Protein AF-A0A957IRU2-F1 (afdb_monomer_lite)

Foldseek 3Di:
DDDDFDWDQDPVRDTDTPDDDDDDPPDDDDDDDDPPDCDVVNVVVVVVCCVVCCVPCVDPVNVVVVVVVVPDPDD

pLDDT: mean 79.41, std 8.33, range [57.31, 92.06]

Sequence (75 aa):
MLQTFRGIIDQNGKLRILEPVSLPKSRQVIITILDDEPTDELLNLALLSEPALAREWETAEEDEAWSHLAQLPSL

Structure (mmCIF, N/CA/C/O backbone):
data_AF-A0A957IRU2-F1
#
_entry.id   AF-A0A957IRU2-F1
#
loop_
_atom_site.group_PDB
_atom_site.id
_atom_site.type_symbol
_atom_site.label_atom_id
_atom_site.label_alt_id
_atom_site.label_comp_id
_atom_site.label_asym_id
_atom_site.label_entity_id
_atom_site.label_seq_id
_atom_site.pdbx_PDB_ins_code
_atom_site.Cartn_x
_atom_site.Cartn_y
_atom_site.Cartn_z
_atom_site.occupancy
_atom_site.B_iso_or_equiv
_atom_site.auth_seq_id
_atom_site.auth_comp_id
_atom_site.auth_asym_id
_atom_site.auth_atom_id
_atom_site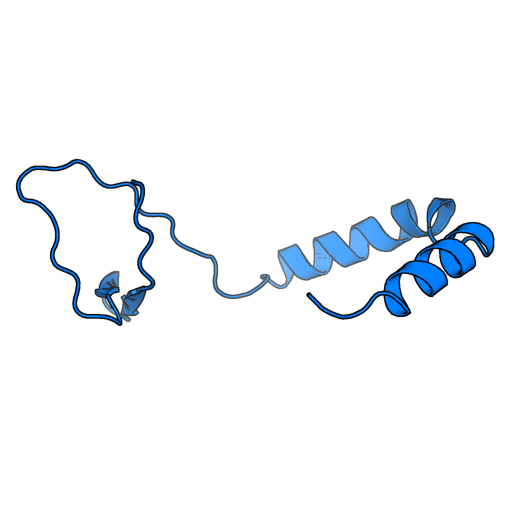.pdbx_PDB_model_num
ATOM 1 N N . MET A 1 1 ? -16.692 14.724 3.643 1.00 70.94 1 MET A N 1
ATOM 2 C CA . MET A 1 1 ? -15.380 14.651 2.967 1.00 70.94 1 MET A CA 1
ATOM 3 C C . MET A 1 1 ? -14.768 13.292 3.245 1.00 70.94 1 MET A C 1
ATOM 5 O O . MET A 1 1 ? -14.929 12.800 4.359 1.00 70.94 1 MET A O 1
ATOM 9 N N . LEU A 1 2 ? -14.139 12.682 2.240 1.00 76.06 2 LEU A N 1
ATOM 10 C CA . LEU A 1 2 ? -13.331 11.474 2.415 1.00 76.06 2 LEU A CA 1
ATOM 11 C C . LEU A 1 2 ? -12.018 11.864 3.099 1.00 76.06 2 LEU A C 1
ATOM 13 O O . LEU A 1 2 ? -11.467 12.921 2.802 1.00 76.06 2 LEU A O 1
ATOM 17 N N . GLN A 1 3 ? -11.567 11.043 4.041 1.00 79.00 3 GLN A N 1
ATOM 18 C CA . GLN A 1 3 ? -10.301 11.231 4.741 1.00 79.00 3 GLN A CA 1
ATOM 19 C C . GLN A 1 3 ? -9.475 9.967 4.547 1.00 79.00 3 GLN A C 1
ATOM 21 O O . GLN A 1 3 ? -9.974 8.869 4.795 1.00 79.00 3 GLN A O 1
ATOM 26 N N . THR A 1 4 ? -8.238 10.138 4.099 1.00 84.81 4 THR A N 1
ATOM 27 C CA . THR A 1 4 ? -7.280 9.050 3.904 1.00 84.81 4 THR A CA 1
ATOM 28 C C . THR A 1 4 ? -6.170 9.222 4.923 1.00 84.81 4 THR A C 1
ATOM 30 O O . THR A 1 4 ? -5.632 10.317 5.066 1.00 84.81 4 THR A O 1
ATOM 33 N N . PHE A 1 5 ? -5.830 8.146 5.624 1.00 86.25 5 PHE A N 1
ATOM 34 C CA . PHE A 1 5 ? -4.790 8.147 6.646 1.00 86.25 5 PHE A CA 1
ATOM 35 C C . PHE A 1 5 ? -3.714 7.145 6.266 1.00 86.25 5 PHE A C 1
ATOM 37 O O . 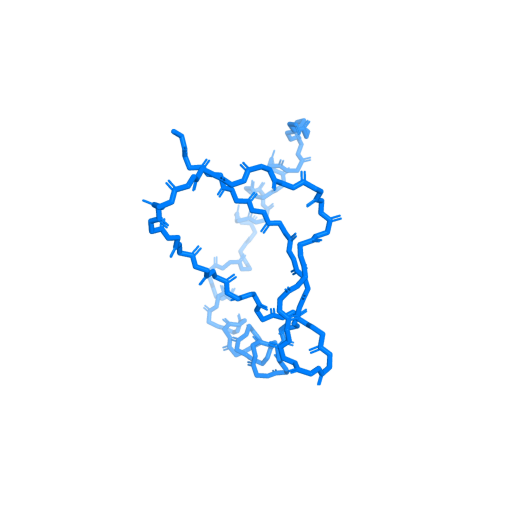PHE A 1 5 ? -4.032 6.045 5.811 1.00 86.25 5 PHE A O 1
ATOM 44 N N . ARG A 1 6 ? -2.447 7.511 6.470 1.00 83.69 6 ARG A N 1
ATOM 45 C CA . ARG A 1 6 ? -1.337 6.573 6.304 1.00 83.69 6 ARG A CA 1
ATOM 46 C C . ARG A 1 6 ? -1.135 5.758 7.574 1.00 83.69 6 ARG A C 1
ATOM 48 O O . ARG A 1 6 ? -1.160 6.273 8.695 1.00 83.69 6 ARG A O 1
ATOM 55 N N . GLY A 1 7 ? -0.933 4.466 7.374 1.00 88.31 7 GLY A N 1
ATOM 56 C CA . GLY A 1 7 ? -0.640 3.514 8.426 1.00 88.31 7 GLY A CA 1
ATOM 57 C C . GLY A 1 7 ? 0.299 2.439 7.915 1.00 88.31 7 GLY A C 1
ATOM 58 O O . GLY A 1 7 ? 0.409 2.234 6.711 1.00 88.31 7 GLY A O 1
ATOM 59 N N . ILE A 1 8 ? 0.970 1.776 8.845 1.00 88.94 8 ILE A N 1
ATOM 60 C CA . ILE A 1 8 ? 1.875 0.663 8.568 1.00 88.94 8 ILE A CA 1
ATOM 61 C C . ILE A 1 8 ? 1.266 -0.588 9.192 1.00 88.94 8 ILE A C 1
ATOM 63 O O . ILE A 1 8 ? 0.711 -0.532 10.296 1.00 88.94 8 ILE A O 1
ATOM 67 N N . ILE A 1 9 ? 1.346 -1.710 8.486 1.00 88.12 9 ILE A N 1
ATOM 68 C CA . ILE A 1 9 ? 1.006 -3.022 9.032 1.00 88.12 9 ILE A CA 1
ATOM 69 C C . ILE A 1 9 ? 2.253 -3.558 9.735 1.00 88.12 9 ILE A C 1
ATOM 71 O O . ILE A 1 9 ? 3.317 -3.661 9.131 1.00 88.12 9 ILE A O 1
ATOM 75 N N . ASP A 1 10 ? 2.146 -3.845 11.031 1.00 87.31 10 ASP A N 1
ATOM 76 C CA . ASP A 1 10 ? 3.267 -4.412 11.778 1.00 87.31 10 ASP A CA 1
ATOM 77 C C . ASP A 1 10 ? 3.497 -5.899 11.453 1.00 87.31 10 ASP A C 1
ATOM 79 O O . ASP A 1 10 ? 2.686 -6.558 10.805 1.00 87.31 10 ASP A O 1
ATOM 83 N N . GLN A 1 11 ? 4.599 -6.452 11.961 1.00 88.00 11 GLN A N 1
ATOM 84 C CA . GLN A 1 11 ? 4.971 -7.863 11.787 1.00 88.00 11 GLN A CA 1
ATOM 85 C C . GLN A 1 11 ? 3.921 -8.876 12.283 1.00 88.00 11 GLN A C 1
ATOM 87 O O . GLN A 1 11 ? 4.004 -10.054 11.952 1.00 88.00 11 GLN A O 1
ATOM 92 N N . ASN A 1 12 ? 2.950 -8.443 13.091 1.00 92.06 12 ASN A N 1
ATOM 93 C CA . ASN A 1 12 ? 1.863 -9.285 13.587 1.00 92.06 12 ASN A CA 1
ATOM 94 C C . ASN A 1 12 ? 0.581 -9.109 12.752 1.00 92.06 12 ASN A C 1
ATOM 96 O O . ASN A 1 12 ? -0.476 -9.607 13.143 1.00 92.06 12 ASN A O 1
ATOM 100 N N . GLY A 1 13 ? 0.648 -8.374 11.638 1.00 86.88 13 GLY A N 1
ATOM 101 C CA . GLY A 1 13 ? -0.492 -8.083 10.773 1.00 86.88 13 GLY A CA 1
ATOM 102 C C . GLY A 1 13 ? -1.420 -6.997 11.320 1.00 86.88 13 GLY A C 1
ATOM 103 O O . GLY A 1 13 ? -2.563 -6.887 10.874 1.00 86.88 13 GLY A O 1
ATOM 104 N N . LYS A 1 14 ? -0.982 -6.196 12.301 1.00 90.06 14 LYS A N 1
ATOM 105 C CA . LYS A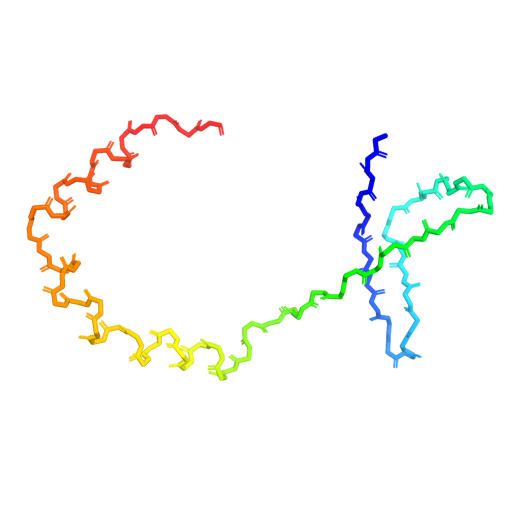 1 14 ? -1.826 -5.159 12.906 1.00 90.06 14 LYS A CA 1
ATOM 106 C C . LYS A 1 14 ? -1.582 -3.803 12.251 1.00 90.06 14 LYS A C 1
ATOM 108 O O . LYS A 1 14 ? -0.469 -3.284 12.256 1.00 90.06 14 LYS A O 1
ATOM 113 N N . LEU A 1 15 ? -2.657 -3.188 11.758 1.00 88.12 15 LEU A N 1
ATOM 114 C CA . LEU A 1 15 ? -2.631 -1.829 11.221 1.00 88.12 15 LEU A CA 1
ATOM 115 C C . LEU A 1 15 ? -2.369 -0.808 12.339 1.00 88.12 15 LEU A C 1
ATOM 117 O O . LEU A 1 15 ? -3.110 -0.735 13.326 1.00 88.12 15 LEU A O 1
ATOM 121 N N . ARG A 1 16 ? -1.340 0.018 12.158 1.00 88.75 16 ARG A N 1
ATOM 122 C CA . ARG A 1 16 ? -1.005 1.148 13.027 1.00 88.75 16 ARG A CA 1
ATOM 123 C C . ARG A 1 16 ? -1.057 2.438 12.226 1.00 88.75 16 ARG A C 1
ATOM 125 O O . ARG A 1 16 ? -0.300 2.611 11.280 1.00 88.75 16 ARG A O 1
ATOM 132 N N . ILE A 1 17 ? -1.933 3.353 12.626 1.00 89.31 17 ILE A N 1
ATOM 133 C CA . ILE A 1 17 ? -2.002 4.691 12.034 1.00 89.31 17 ILE A CA 1
ATOM 134 C C . ILE A 1 17 ? -0.805 5.498 12.550 1.00 89.31 17 ILE A C 1
ATOM 136 O O . ILE A 1 17 ? -0.503 5.453 13.745 1.00 89.31 17 ILE A O 1
ATOM 140 N N . LEU A 1 18 ? -0.107 6.190 11.648 1.00 84.50 18 LEU A N 1
ATOM 141 C CA . LEU A 1 18 ? 1.087 6.974 11.994 1.00 84.50 18 LEU A CA 1
ATOM 142 C C . LEU A 1 18 ? 0.741 8.282 12.708 1.00 84.50 18 LEU A C 1
ATOM 144 O O . LEU A 1 18 ? 1.514 8.781 13.520 1.00 84.50 18 LEU A O 1
ATOM 148 N N . GLU A 1 19 ? -0.444 8.808 12.427 1.00 83.56 19 GLU A N 1
ATOM 149 C CA . GLU A 1 19 ? -0.949 10.060 12.966 1.00 83.56 19 GLU A CA 1
ATOM 150 C C . GLU A 1 19 ? -2.131 9.797 13.912 1.00 83.56 19 GLU A C 1
ATOM 152 O O . GLU A 1 19 ? -2.925 8.875 13.694 1.00 83.56 19 GLU A O 1
ATOM 157 N N . PRO A 1 20 ? -2.291 10.591 14.982 1.00 79.56 20 PRO A N 1
ATOM 158 C CA . PRO A 1 20 ? -3.466 10.504 15.835 1.00 79.56 20 PRO A CA 1
ATOM 159 C C . PRO A 1 20 ? -4.704 10.998 15.077 1.00 79.56 20 PRO A C 1
ATOM 161 O O . PRO A 1 20 ? -4.822 12.173 14.735 1.00 79.56 20 PRO A O 1
ATOM 164 N N . VAL A 1 21 ? -5.655 10.092 14.846 1.00 82.81 21 VAL A N 1
ATOM 165 C CA . VAL A 1 21 ? -6.877 10.359 14.079 1.00 82.81 21 VAL A CA 1
ATOM 166 C C . VAL A 1 21 ? -8.107 10.182 14.958 1.00 82.81 21 VAL A C 1
ATOM 168 O O . VAL A 1 21 ? -8.295 9.143 15.592 1.00 82.81 21 VAL A O 1
ATOM 171 N N . SER A 1 22 ? -8.990 11.182 14.955 1.00 82.38 22 SER A N 1
ATOM 172 C CA . SER A 1 22 ? -10.310 11.076 15.577 1.00 82.38 22 SER A CA 1
ATOM 173 C C . SER A 1 22 ? -11.302 10.481 14.581 1.00 82.38 22 SER A C 1
ATOM 175 O O . SER A 1 22 ? -11.783 11.161 13.672 1.00 82.38 22 SER A O 1
ATOM 177 N N . LEU A 1 23 ? -11.592 9.190 14.732 1.00 82.94 23 LEU A N 1
ATOM 178 C CA . LEU A 1 23 ? -12.559 8.509 13.879 1.00 82.94 23 LEU A CA 1
ATOM 179 C C . LEU A 1 23 ? -13.991 8.741 14.392 1.00 82.94 23 LEU A C 1
ATOM 181 O O . LEU A 1 23 ? -14.263 8.549 15.582 1.00 82.94 23 LEU A O 1
ATOM 185 N N . PRO A 1 24 ? -14.940 9.119 13.516 1.00 81.81 24 PRO A N 1
ATOM 186 C CA . PRO A 1 24 ? -16.343 9.214 13.892 1.00 81.81 24 PRO A CA 1
ATOM 187 C C . PRO A 1 24 ? -16.892 7.837 14.292 1.00 81.81 24 PRO A C 1
ATOM 189 O O . PRO A 1 24 ? -16.641 6.831 13.628 1.00 81.81 24 PRO A O 1
ATOM 192 N N . LYS A 1 25 ? -17.673 7.793 15.377 1.00 84.94 25 LYS A N 1
ATOM 193 C CA . LYS A 1 25 ? -18.276 6.552 15.888 1.00 84.94 25 LYS A CA 1
ATOM 194 C C . LYS A 1 25 ? -19.249 5.950 14.865 1.00 84.94 25 LYS A C 1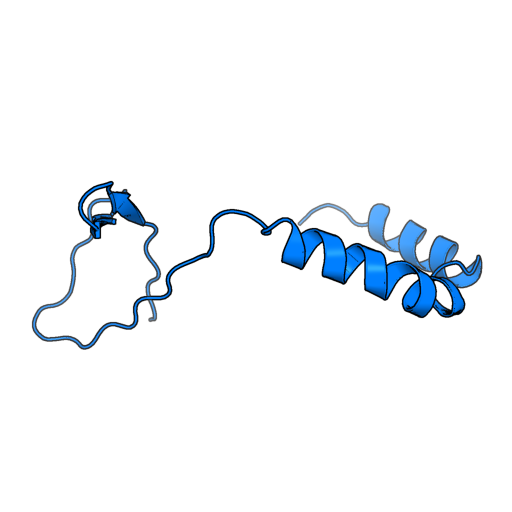
ATOM 196 O O . LYS A 1 25 ? -19.993 6.680 14.211 1.00 84.94 25 LYS A O 1
ATOM 201 N N . SER A 1 26 ? -19.269 4.619 14.778 1.00 85.44 26 SER A N 1
ATOM 202 C CA . SER A 1 26 ? -20.230 3.838 13.979 1.00 85.44 26 SER A CA 1
ATOM 203 C C . SER A 1 26 ? -20.274 4.215 12.489 1.00 85.44 26 SER A C 1
ATOM 205 O O . SER A 1 26 ? -21.347 4.427 11.921 1.00 85.44 26 SER A O 1
ATOM 207 N N . ARG A 1 27 ? -19.106 4.318 11.843 1.00 81.25 27 ARG A N 1
ATOM 208 C CA . ARG A 1 27 ? -18.984 4.554 10.395 1.00 81.25 27 ARG A CA 1
ATOM 209 C C . ARG A 1 27 ? -18.309 3.378 9.700 1.00 81.25 27 ARG A C 1
ATOM 211 O O . ARG A 1 27 ? -17.414 2.756 10.260 1.00 81.25 27 ARG A O 1
ATOM 218 N N . GLN A 1 28 ? -18.751 3.095 8.477 1.00 84.12 28 GLN A N 1
ATOM 219 C CA . GLN A 1 28 ? -18.054 2.181 7.578 1.00 84.12 28 GLN A CA 1
ATOM 220 C C . GLN A 1 28 ? -16.782 2.854 7.059 1.00 84.12 28 GLN A C 1
ATOM 222 O O . GLN A 1 28 ? -16.783 4.054 6.778 1.00 84.12 28 GLN A O 1
ATOM 227 N N . VAL A 1 29 ? -15.711 2.074 6.951 1.00 85.38 29 VAL A N 1
ATOM 228 C CA . VAL A 1 29 ? -14.413 2.516 6.437 1.00 85.38 29 VAL A CA 1
ATOM 229 C C . VAL A 1 29 ? -13.976 1.591 5.309 1.00 85.38 29 VAL A C 1
ATOM 231 O O . VAL A 1 29 ? -14.305 0.406 5.315 1.00 85.38 29 VAL A O 1
ATOM 234 N N . ILE A 1 30 ? -13.239 2.146 4.353 1.00 86.94 30 ILE A N 1
ATOM 235 C CA . ILE A 1 30 ? -12.556 1.397 3.298 1.00 86.94 30 ILE A CA 1
ATOM 236 C C . ILE A 1 30 ? -11.068 1.465 3.622 1.00 86.94 30 ILE A C 1
ATOM 238 O O . ILE A 1 30 ? -10.554 2.546 3.912 1.00 86.94 30 ILE A O 1
ATOM 242 N N . ILE A 1 31 ? -10.401 0.315 3.609 1.00 85.12 31 ILE A N 1
ATOM 243 C CA . ILE A 1 31 ? -8.961 0.210 3.832 1.00 85.12 31 ILE A CA 1
ATOM 244 C C . ILE A 1 31 ? -8.341 -0.239 2.517 1.00 85.12 31 ILE A C 1
ATOM 246 O O . ILE A 1 31 ? -8.684 -1.303 2.006 1.00 85.12 31 ILE A O 1
ATOM 250 N N . THR A 1 32 ? -7.432 0.574 1.996 1.00 85.56 32 THR A N 1
ATOM 251 C CA . THR A 1 32 ? -6.590 0.220 0.855 1.00 85.56 32 THR A CA 1
ATOM 252 C C . THR A 1 32 ? -5.202 -0.087 1.393 1.00 85.56 32 THR A C 1
ATOM 254 O O . THR A 1 32 ? -4.602 0.763 2.050 1.00 85.56 32 THR A O 1
ATOM 257 N N . ILE A 1 33 ? -4.720 -1.304 1.154 1.00 85.00 33 ILE A N 1
ATOM 258 C CA . ILE A 1 33 ? -3.342 -1.702 1.450 1.00 85.00 33 ILE A CA 1
ATOM 259 C C . ILE A 1 33 ? -2.520 -1.361 0.209 1.00 85.00 33 ILE A C 1
ATOM 261 O O . ILE A 1 33 ? -2.945 -1.666 -0.903 1.00 85.00 33 ILE A O 1
ATOM 265 N N . LEU A 1 34 ? -1.409 -0.659 0.405 1.00 80.62 34 LEU A N 1
ATOM 266 C CA . LEU A 1 34 ? -0.471 -0.337 -0.661 1.00 80.62 34 LEU A CA 1
ATOM 267 C C . LEU A 1 34 ? 0.607 -1.421 -0.658 1.00 80.62 34 LEU A C 1
ATOM 269 O O . LEU A 1 34 ? 1.133 -1.740 0.407 1.00 80.62 34 LEU A O 1
ATOM 273 N N . ASP A 1 35 ? 0.898 -1.995 -1.819 1.00 73.81 35 ASP A N 1
ATOM 274 C CA . ASP A 1 35 ? 2.043 -2.888 -1.973 1.00 73.81 35 ASP A CA 1
ATOM 275 C C . ASP A 1 35 ? 3.306 -2.014 -2.005 1.00 73.81 35 ASP A C 1
ATOM 277 O O . ASP A 1 35 ? 3.466 -1.171 -2.889 1.00 73.81 35 ASP A O 1
ATOM 281 N N . ASP A 1 36 ? 4.147 -2.143 -0.974 1.00 63.03 36 ASP A N 1
ATOM 282 C CA . ASP A 1 36 ? 5.214 -1.174 -0.668 1.00 63.03 36 ASP A CA 1
ATOM 283 C C . ASP A 1 36 ? 6.462 -1.291 -1.553 1.00 63.03 36 ASP A C 1
ATOM 285 O O . ASP A 1 36 ? 7.339 -0.431 -1.490 1.00 63.03 36 ASP A O 1
ATOM 289 N N . GLU A 1 37 ? 6.544 -2.283 -2.434 1.00 61.56 37 GLU A N 1
ATOM 290 C CA . GLU A 1 37 ? 7.595 -2.337 -3.443 1.00 61.56 37 GLU A CA 1
ATOM 291 C C . GLU A 1 37 ? 6.996 -2.763 -4.779 1.00 61.56 37 GLU A C 1
ATOM 293 O O . GLU A 1 37 ? 6.149 -3.665 -4.806 1.00 61.56 37 GLU A O 1
ATOM 298 N N . PRO A 1 38 ? 7.428 -2.161 -5.907 1.00 57.31 38 PRO A N 1
ATOM 299 C CA . PRO A 1 38 ? 7.283 -2.847 -7.172 1.00 57.31 38 PRO A CA 1
ATOM 300 C C . PRO A 1 38 ? 7.994 -4.183 -6.989 1.00 57.31 38 PRO A C 1
ATOM 302 O O . PRO A 1 38 ? 9.218 -4.241 -6.890 1.00 57.31 38 PRO A O 1
ATOM 305 N N . THR A 1 39 ? 7.220 -5.258 -6.876 1.00 62.47 39 THR A N 1
ATOM 306 C CA . THR A 1 39 ? 7.774 -6.601 -6.944 1.00 62.47 39 THR A CA 1
ATOM 307 C C . THR A 1 39 ? 8.617 -6.678 -8.211 1.00 62.47 39 THR A C 1
ATOM 309 O O . THR A 1 39 ? 8.296 -6.026 -9.208 1.00 62.47 39 THR A O 1
ATOM 312 N N . ASP A 1 40 ? 9.686 -7.474 -8.208 1.00 62.56 40 ASP A N 1
ATOM 313 C CA . ASP A 1 40 ? 10.476 -7.690 -9.426 1.00 62.56 40 ASP A CA 1
ATOM 314 C C . ASP A 1 40 ? 9.563 -8.033 -10.621 1.00 62.56 40 ASP A C 1
ATOM 316 O O . ASP A 1 40 ? 9.838 -7.640 -11.745 1.00 62.56 40 ASP A O 1
ATOM 320 N N . GLU A 1 41 ? 8.412 -8.673 -10.387 1.00 62.16 41 GLU A N 1
ATOM 321 C CA . GLU A 1 41 ? 7.341 -8.863 -11.374 1.00 62.16 41 GLU A CA 1
ATOM 322 C C . GLU A 1 41 ? 6.782 -7.560 -11.980 1.00 62.16 41 GLU A C 1
ATOM 324 O O . GLU A 1 41 ? 6.657 -7.480 -13.200 1.00 62.16 41 GLU A O 1
ATOM 329 N N . LEU A 1 42 ? 6.478 -6.528 -11.187 1.00 63.06 42 LEU A N 1
ATOM 330 C CA . LEU A 1 42 ? 6.036 -5.216 -11.684 1.00 63.06 42 LEU A CA 1
ATOM 331 C C . LEU A 1 42 ? 7.144 -4.480 -12.445 1.00 63.06 42 LEU A C 1
ATOM 333 O O . LEU A 1 42 ? 6.871 -3.874 -13.483 1.00 63.06 42 LEU A O 1
ATOM 337 N N . LEU A 1 43 ? 8.391 -4.565 -11.971 1.00 65.62 43 LEU A N 1
ATOM 338 C CA . LEU A 1 43 ? 9.544 -4.007 -12.686 1.00 65.62 43 LEU A CA 1
ATOM 339 C C . LEU A 1 43 ? 9.749 -4.718 -14.035 1.00 65.62 43 LEU A C 1
ATOM 341 O O . LEU A 1 43 ? 9.970 -4.078 -15.064 1.00 65.62 43 LEU A O 1
ATOM 345 N N . ASN A 1 44 ? 9.592 -6.043 -14.045 1.00 65.69 44 ASN A N 1
ATOM 346 C CA . ASN A 1 44 ? 9.649 -6.865 -15.248 1.00 65.69 44 ASN A CA 1
ATOM 347 C C . ASN A 1 44 ? 8.511 -6.528 -16.220 1.00 65.69 44 ASN A C 1
ATOM 349 O O . ASN A 1 44 ? 8.743 -6.498 -17.423 1.00 65.69 44 ASN A O 1
ATOM 353 N N . LEU A 1 45 ? 7.299 -6.223 -15.743 1.00 72.06 45 LEU A N 1
ATOM 354 C CA . LEU A 1 45 ? 6.191 -5.805 -16.614 1.00 72.06 45 LEU A CA 1
ATOM 355 C C . LEU A 1 45 ? 6.464 -4.468 -17.318 1.00 72.06 45 LEU A C 1
ATOM 357 O O . LEU A 1 45 ? 6.120 -4.320 -18.494 1.00 72.06 45 LEU A O 1
ATOM 361 N N . ALA A 1 46 ? 7.108 -3.518 -16.636 1.00 71.75 46 ALA A N 1
ATOM 362 C CA . ALA A 1 46 ? 7.540 -2.266 -17.256 1.00 71.75 46 ALA A CA 1
ATOM 363 C C . ALA A 1 46 ? 8.586 -2.523 -18.359 1.00 71.75 46 ALA A C 1
ATOM 365 O O . ALA A 1 46 ? 8.412 -2.054 -19.483 1.00 71.75 46 ALA A O 1
ATOM 366 N N . LEU A 1 47 ? 9.596 -3.356 -18.080 1.00 72.81 47 LEU A N 1
ATOM 367 C CA . LEU A 1 47 ? 10.627 -3.757 -19.052 1.00 72.81 47 LEU A CA 1
ATOM 368 C C . LEU A 1 47 ? 10.055 -4.544 -20.243 1.00 72.81 47 LEU A C 1
ATOM 370 O O . LEU A 1 47 ? 10.514 -4.400 -21.370 1.00 72.81 47 LEU A O 1
ATOM 374 N N . LEU A 1 48 ? 9.023 -5.363 -20.029 1.00 78.88 48 LEU A N 1
ATOM 375 C CA . LEU A 1 48 ? 8.336 -6.079 -21.112 1.00 78.88 48 LEU A CA 1
ATOM 376 C C . LEU A 1 48 ? 7.510 -5.145 -22.008 1.00 78.88 48 LEU A C 1
ATOM 378 O O . LEU A 1 48 ? 7.246 -5.482 -23.163 1.00 78.88 48 LEU A O 1
ATOM 382 N N . SER A 1 49 ? 7.098 -3.991 -21.481 1.00 78.12 49 SER A N 1
ATOM 383 C CA . SER A 1 49 ? 6.318 -2.982 -22.208 1.00 78.12 49 SER A CA 1
ATOM 384 C C . SER A 1 49 ? 7.205 -2.005 -22.986 1.00 78.12 49 SER A C 1
ATOM 386 O O . SER A 1 49 ? 6.757 -1.442 -23.984 1.00 78.12 49 SER A O 1
ATOM 388 N N . GLU A 1 50 ? 8.468 -1.851 -22.581 1.00 77.69 50 GLU A N 1
ATOM 389 C CA . GLU A 1 50 ? 9.466 -0.974 -23.210 1.00 77.69 50 GLU A CA 1
ATOM 390 C C . GLU A 1 50 ? 9.574 -1.173 -24.738 1.00 77.69 50 GLU A C 1
ATOM 392 O O . GLU A 1 50 ? 9.412 -0.191 -25.462 1.00 77.69 50 GLU A O 1
ATOM 397 N N . PRO A 1 51 ? 9.691 -2.398 -25.298 1.00 82.25 51 PRO A N 1
ATOM 398 C CA . PRO A 1 51 ? 9.815 -2.573 -26.748 1.00 82.25 51 PRO A CA 1
ATOM 399 C C . PRO A 1 51 ? 8.530 -2.245 -27.521 1.00 82.25 51 PRO A C 1
ATOM 401 O O . PRO A 1 51 ? 8.576 -1.997 -28.729 1.00 82.25 51 PRO A O 1
ATOM 404 N N . ALA A 1 52 ? 7.370 -2.312 -26.860 1.00 81.06 52 ALA A N 1
ATOM 405 C CA . ALA A 1 52 ? 6.088 -1.966 -27.464 1.00 81.06 52 ALA A CA 1
ATOM 406 C C . ALA A 1 52 ? 5.903 -0.445 -27.522 1.00 81.06 52 ALA A C 1
ATOM 408 O O . ALA A 1 52 ? 5.446 0.063 -28.543 1.00 81.06 52 ALA A O 1
ATOM 409 N N . LEU A 1 53 ? 6.307 0.258 -26.460 1.00 79.62 53 LEU A N 1
ATOM 410 C CA . LEU A 1 53 ? 6.202 1.712 -26.341 1.00 79.62 53 LEU A CA 1
ATOM 411 C C . LEU A 1 53 ? 7.284 2.440 -27.145 1.00 79.62 53 LEU A C 1
ATOM 413 O O . LEU A 1 53 ? 6.979 3.440 -27.785 1.00 79.62 53 LEU A O 1
ATOM 417 N N . ALA A 1 54 ? 8.508 1.905 -27.212 1.00 80.94 54 ALA A N 1
ATOM 418 C CA . ALA A 1 54 ? 9.628 2.530 -27.922 1.00 80.94 54 ALA A CA 1
ATOM 419 C C . ALA A 1 54 ? 9.330 2.829 -29.402 1.00 80.94 54 ALA A C 1
ATOM 421 O O . ALA A 1 54 ? 9.821 3.805 -29.956 1.00 80.94 54 ALA A O 1
ATOM 422 N N . ARG A 1 55 ? 8.476 2.027 -30.055 1.00 78.06 55 ARG A N 1
ATOM 423 C CA . ARG A 1 55 ? 8.105 2.245 -31.464 1.00 78.06 55 ARG A CA 1
ATOM 424 C C . ARG A 1 55 ? 7.363 3.551 -31.718 1.00 78.06 55 ARG A C 1
ATOM 426 O O . ARG A 1 55 ? 7.485 4.089 -32.814 1.00 78.06 55 ARG A O 1
ATOM 433 N N . GLU A 1 56 ? 6.565 3.996 -30.758 1.00 75.50 56 GLU A N 1
ATOM 434 C CA . GLU A 1 56 ? 5.764 5.215 -30.886 1.00 75.50 56 GLU A CA 1
ATOM 435 C C . GLU A 1 56 ? 6.373 6.358 -30.065 1.00 75.50 56 GLU A C 1
ATOM 437 O O . GLU A 1 56 ? 6.289 7.507 -30.490 1.00 75.50 56 GLU A O 1
ATOM 442 N N . TRP A 1 57 ? 7.064 6.041 -28.962 1.00 77.12 57 TRP A N 1
ATOM 443 C CA . TRP A 1 57 ? 7.567 7.030 -28.008 1.00 77.12 57 TRP A CA 1
ATOM 444 C C . TRP A 1 57 ? 9.030 7.451 -28.178 1.00 77.12 57 TRP A C 1
ATOM 446 O O . TRP A 1 57 ? 9.387 8.558 -27.792 1.00 77.12 57 TRP A O 1
ATOM 456 N N . GLU A 1 58 ? 9.893 6.645 -28.804 1.00 82.69 58 GLU A N 1
ATOM 457 C CA . GLU A 1 58 ? 11.275 7.063 -29.114 1.00 82.69 58 GLU A CA 1
ATOM 458 C C . GLU A 1 58 ? 11.346 7.790 -30.465 1.00 82.69 58 GLU A C 1
ATOM 460 O O . GLU A 1 58 ? 12.174 7.491 -31.332 1.00 82.69 58 GLU A O 1
ATOM 465 N N . THR A 1 59 ? 10.434 8.737 -30.686 1.00 86.62 59 THR A N 1
ATOM 466 C CA . THR A 1 59 ? 10.454 9.590 -31.878 1.00 86.62 59 THR A CA 1
ATOM 467 C C . THR A 1 59 ? 10.951 10.985 -31.521 1.00 86.62 59 THR A C 1
ATOM 469 O O . THR A 1 59 ? 10.641 11.528 -30.466 1.00 86.62 59 THR A O 1
ATOM 472 N N . ALA A 1 60 ? 11.714 11.599 -32.429 1.00 85.50 60 ALA A N 1
ATOM 473 C CA . ALA A 1 60 ? 12.262 12.941 -32.216 1.00 85.50 60 ALA A CA 1
ATOM 474 C C . ALA A 1 60 ? 11.170 14.011 -32.001 1.00 85.50 60 ALA A C 1
ATOM 476 O O . ALA A 1 60 ? 11.418 15.020 -31.348 1.00 85.50 60 ALA A O 1
ATOM 477 N N . GLU A 1 61 ? 9.973 13.783 -32.549 1.00 85.94 61 GLU A N 1
ATOM 478 C CA . GLU A 1 61 ? 8.800 14.639 -32.349 1.00 85.94 61 GLU A CA 1
ATOM 479 C C . GLU A 1 61 ? 8.286 14.562 -30.906 1.00 85.94 61 GLU A C 1
ATOM 481 O O . GLU A 1 61 ? 7.983 15.592 -30.302 1.00 85.94 61 GLU A O 1
ATOM 486 N N . GLU A 1 62 ? 8.241 13.363 -30.320 1.00 82.94 62 GLU A N 1
ATOM 487 C CA . GLU A 1 62 ? 7.901 13.226 -28.908 1.00 82.94 62 GLU A CA 1
ATOM 488 C C . GLU A 1 62 ? 8.978 13.836 -28.011 1.00 82.94 62 GLU A C 1
ATOM 490 O O . GLU A 1 62 ? 8.634 14.596 -27.109 1.00 82.94 62 GLU A O 1
ATOM 495 N N . ASP A 1 63 ? 10.265 13.598 -28.272 1.00 82.94 63 ASP A N 1
ATOM 496 C CA . ASP A 1 63 ? 11.357 14.207 -27.493 1.00 82.94 63 ASP A CA 1
ATOM 497 C C . ASP A 1 63 ? 11.249 15.743 -27.439 1.00 82.94 63 ASP A C 1
ATOM 499 O O . ASP A 1 63 ? 11.434 16.359 -26.382 1.00 82.94 63 ASP A O 1
ATOM 503 N N . GLU A 1 64 ? 10.892 16.380 -28.559 1.00 87.25 64 GLU A N 1
ATOM 504 C CA . GLU A 1 64 ? 10.627 17.820 -28.611 1.00 87.25 64 GLU A CA 1
ATOM 505 C C . GLU A 1 64 ? 9.407 18.194 -27.752 1.00 87.25 64 GLU A C 1
ATOM 507 O O . GLU A 1 64 ? 9.492 19.114 -26.929 1.00 87.25 64 GLU A O 1
ATOM 512 N N . ALA A 1 65 ? 8.304 17.445 -27.858 1.00 85.31 65 ALA A N 1
ATOM 513 C CA . ALA A 1 65 ? 7.096 17.656 -27.059 1.00 85.31 65 ALA A CA 1
ATOM 514 C C . ALA A 1 65 ? 7.351 17.533 -25.542 1.00 85.31 65 ALA A C 1
ATOM 516 O O . ALA A 1 65 ? 6.904 18.382 -24.761 1.00 85.31 65 ALA A O 1
ATOM 517 N N . TRP A 1 66 ? 8.119 16.528 -25.112 1.00 81.56 66 TRP A N 1
ATOM 518 C CA . TRP A 1 66 ? 8.503 16.331 -23.710 1.00 81.56 66 TRP A CA 1
ATOM 519 C C . TRP A 1 66 ? 9.444 17.439 -23.208 1.00 81.56 66 TRP A C 1
ATOM 521 O O . TRP A 1 66 ? 9.332 17.867 -22.053 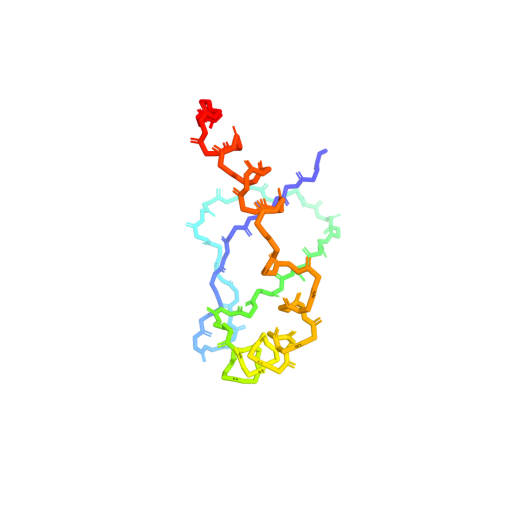1.00 81.56 66 TRP A O 1
ATOM 531 N N . SER A 1 67 ? 10.312 17.983 -24.069 1.00 83.06 67 SER A N 1
ATOM 532 C CA . SER A 1 67 ? 11.212 19.094 -23.713 1.00 83.06 67 SER A CA 1
ATOM 533 C C . SER A 1 67 ? 10.464 20.363 -23.283 1.00 83.06 67 SER A C 1
ATOM 535 O O . SER A 1 67 ? 10.938 21.112 -22.422 1.00 83.06 67 SER A O 1
ATOM 53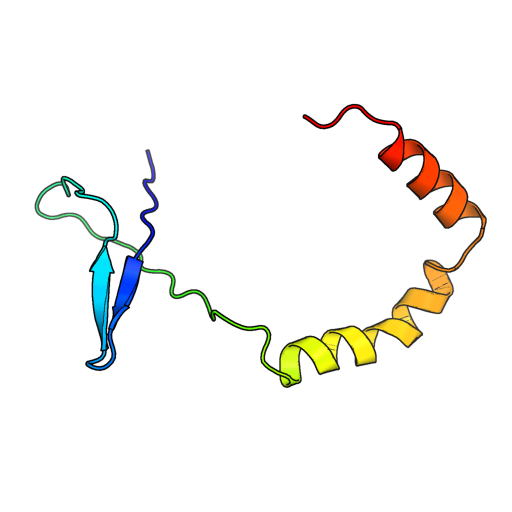7 N N . HIS A 1 68 ? 9.268 20.587 -23.834 1.00 81.94 68 HIS A N 1
ATOM 538 C CA . HIS A 1 68 ? 8.425 21.731 -23.495 1.00 81.94 68 HIS A CA 1
ATOM 539 C C . HIS A 1 68 ? 7.765 21.593 -22.117 1.00 81.94 68 HIS A C 1
ATOM 541 O O . HIS A 1 68 ? 7.580 22.595 -21.426 1.00 81.94 68 HIS A O 1
ATOM 547 N N . LEU A 1 69 ? 7.458 20.367 -21.678 1.00 79.31 69 LEU A N 1
ATOM 548 C CA . LEU A 1 69 ? 6.894 20.099 -20.349 1.00 79.31 69 LEU A CA 1
ATOM 549 C C . LEU A 1 69 ? 7.912 20.348 -19.230 1.00 79.31 69 LEU A C 1
ATOM 551 O O . LEU A 1 69 ? 7.549 20.884 -18.186 1.00 79.31 69 LEU A O 1
ATOM 555 N N . ALA A 1 70 ? 9.189 20.029 -19.454 1.00 76.44 70 ALA A N 1
ATOM 556 C CA . ALA A 1 70 ? 10.261 20.249 -18.476 1.00 76.44 70 ALA A CA 1
ATOM 557 C C . ALA A 1 70 ? 10.562 21.739 -18.209 1.00 76.44 70 ALA A C 1
ATOM 559 O O . ALA A 1 70 ? 11.190 22.081 -17.209 1.00 76.44 70 ALA A O 1
ATOM 560 N N . GLN A 1 71 ? 10.121 22.627 -19.102 1.00 77.31 71 GLN A N 1
ATOM 561 C CA . GLN A 1 71 ? 10.280 24.078 -18.970 1.00 77.31 71 GLN A CA 1
ATOM 562 C C . GLN A 1 71 ? 9.118 24.734 -18.216 1.00 77.31 71 GLN A C 1
ATOM 564 O O . GLN A 1 71 ? 9.184 25.925 -17.898 1.00 77.31 71 GLN A O 1
ATOM 569 N N . LEU A 1 72 ? 8.051 23.983 -17.925 1.00 73.06 72 LEU A N 1
ATOM 570 C CA . LEU A 1 72 ? 6.950 24.494 -17.126 1.00 73.06 72 LEU A CA 1
ATOM 571 C C . LEU A 1 72 ? 7.387 24.619 -15.661 1.00 73.06 72 LEU A C 1
ATOM 573 O O . LEU A 1 72 ? 8.046 23.723 -15.129 1.00 73.06 72 LEU A O 1
ATOM 577 N N . PRO A 1 73 ? 7.028 25.724 -14.986 1.00 72.25 73 PRO A N 1
ATOM 578 C CA . PRO A 1 73 ? 7.333 25.885 -13.576 1.00 72.25 73 PRO A CA 1
ATOM 579 C C . PRO A 1 73 ? 6.669 24.757 -12.782 1.00 72.25 73 PRO A C 1
ATOM 581 O O . PRO A 1 73 ? 5.489 24.460 -12.974 1.00 72.25 73 PRO A O 1
ATOM 584 N N . SER A 1 74 ? 7.437 24.135 -11.889 1.00 69.88 74 SER A N 1
ATOM 585 C CA . SER A 1 74 ? 6.920 23.147 -10.945 1.00 69.88 74 SER A CA 1
ATOM 586 C C . SER A 1 74 ? 5.811 23.782 -10.099 1.00 69.88 74 SER A C 1
ATOM 588 O O . SER A 1 74 ? 6.060 24.803 -9.452 1.00 69.88 74 SER A O 1
ATOM 590 N N . LEU A 1 75 ? 4.611 23.196 -10.150 1.00 59.84 75 LEU A N 1
ATOM 591 C CA . LEU A 1 75 ? 3.441 23.596 -9.357 1.00 59.84 75 LEU A CA 1
ATOM 592 C C . LEU A 1 75 ? 3.648 23.359 -7.857 1.00 59.84 75 LEU A C 1
ATOM 594 O O . LEU A 1 75 ? 4.228 22.308 -7.500 1.00 59.84 75 LEU A O 1
#

Secondary structure (DSSP, 8-state):
------EEE-TTS-EEESS---PPTT---------SS--HHHHHHHHHHHHHHHHHHS-HHHHHHHHHHTTSPP-

Radius of gyration: 20.74 Å; chains: 1; bounding box: 32×35×48 Å